Protein AF-A0AAT9HPT6-F1 (afdb_monomer)

Nearest PDB structures (foldseek):
  8jwo-assembly1_H  TM=8.231E-01  e=2.682E-08  Streptomyces xinghaiensis
  8jwk-assembly1_B  TM=8.249E-01  e=1.076E-07  Streptomyces xinghaiensis
  8jwk-assembly1_H  TM=8.270E-01  e=1.007E-07  Streptomyces xinghaiensis
  8jwk-assembly2_J  TM=7.872E-01  e=5.553E-08  Streptomyces xinghaiensis
  1lqa-assembly1_A  TM=8.017E-01  e=1.164E-06  Escherichia coli

Structure (mmCIF, N/CA/C/O backbone):
data_AF-A0AAT9HPT6-F1
#
_entry.id   AF-A0AAT9HPT6-F1
#
loop_
_atom_site.group_PDB
_atom_site.id
_atom_site.type_symbol
_atom_site.label_atom_id
_atom_site.label_alt_id
_atom_site.label_comp_id
_atom_site.label_asym_id
_atom_site.label_entity_id
_atom_site.label_seq_id
_atom_site.pdbx_PDB_ins_code
_atom_site.Cartn_x
_atom_site.Cartn_y
_atom_site.Cartn_z
_atom_site.occupancy
_atom_site.B_iso_or_equiv
_atom_site.auth_seq_id
_atom_site.auth_comp_id
_atom_site.auth_asym_id
_atom_site.auth_atom_id
_atom_site.pdbx_PDB_model_num
ATOM 1 N N . MET A 1 1 ? -12.961 -6.058 15.919 1.00 96.62 1 MET A N 1
ATOM 2 C CA . MET A 1 1 ? -11.506 -6.131 15.648 1.00 96.62 1 MET A CA 1
ATOM 3 C C . MET A 1 1 ? -10.687 -5.949 16.934 1.00 96.62 1 MET A C 1
ATOM 5 O O . MET A 1 1 ? -11.116 -5.194 17.798 1.00 96.62 1 MET A O 1
ATOM 9 N N . LYS A 1 2 ? -9.528 -6.618 17.081 1.00 98.31 2 LYS A N 1
ATOM 10 C CA . LYS A 1 2 ? -8.515 -6.311 18.122 1.00 98.31 2 LYS A CA 1
ATOM 11 C C . LYS A 1 2 ? -7.409 -5.435 17.519 1.00 98.31 2 LYS A C 1
ATOM 13 O O . LYS A 1 2 ? -7.107 -5.587 16.340 1.00 98.31 2 LYS A O 1
ATOM 18 N N . TYR A 1 3 ? -6.774 -4.580 18.325 1.00 98.56 3 TYR A N 1
ATOM 19 C CA . TYR A 1 3 ? -5.728 -3.655 17.861 1.00 98.56 3 TYR A CA 1
ATOM 20 C C . TYR A 1 3 ? -4.437 -3.771 18.676 1.00 98.56 3 TYR A C 1
ATOM 22 O O . TYR A 1 3 ? -4.469 -4.108 19.864 1.00 98.56 3 TYR A O 1
ATOM 30 N N . ARG A 1 4 ? -3.308 -3.450 18.040 1.00 98.12 4 ARG A N 1
ATOM 31 C CA . ARG A 1 4 ? -1.971 -3.342 18.641 1.00 98.12 4 ARG A CA 1
ATOM 32 C C . ARG A 1 4 ? -1.283 -2.072 18.152 1.00 98.12 4 ARG A C 1
ATOM 34 O O . ARG A 1 4 ? -1.601 -1.563 17.083 1.00 98.12 4 ARG A O 1
ATOM 41 N N . THR A 1 5 ? -0.344 -1.572 18.942 1.00 98.12 5 THR A N 1
ATOM 42 C CA . THR A 1 5 ? 0.485 -0.429 18.558 1.00 98.12 5 THR A CA 1
ATOM 43 C C . THR A 1 5 ? 1.807 -0.937 18.000 1.00 98.12 5 THR A C 1
ATOM 45 O O . THR A 1 5 ? 2.487 -1.716 18.665 1.00 98.12 5 THR A O 1
ATOM 48 N N . ILE A 1 6 ? 2.162 -0.502 16.791 1.00 96.81 6 ILE A N 1
ATOM 49 C CA . ILE A 1 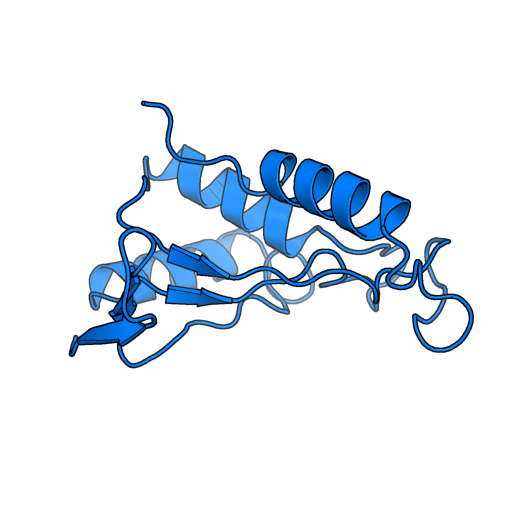6 ? 3.493 -0.689 16.207 1.00 96.81 6 ILE A CA 1
ATOM 50 C C . ILE A 1 6 ? 4.299 0.593 16.441 1.00 96.81 6 ILE A C 1
ATOM 52 O O . ILE A 1 6 ? 3.819 1.694 16.161 1.00 96.81 6 ILE A O 1
ATOM 56 N N . GLY A 1 7 ? 5.527 0.438 16.940 1.00 95.12 7 GLY A N 1
ATOM 57 C CA . GLY A 1 7 ? 6.430 1.535 17.295 1.00 95.12 7 GLY A CA 1
ATOM 58 C C . GLY A 1 7 ? 6.324 1.966 18.762 1.00 95.12 7 GLY A C 1
ATOM 59 O O . GLY A 1 7 ? 5.378 1.622 19.465 1.00 95.12 7 GLY A O 1
ATOM 60 N N . THR A 1 8 ? 7.318 2.724 19.221 1.00 95.12 8 THR A N 1
ATOM 61 C CA . THR A 1 8 ? 7.483 3.128 20.633 1.00 95.12 8 THR A CA 1
ATOM 62 C C . THR A 1 8 ? 7.548 4.646 20.835 1.00 95.12 8 THR A C 1
ATOM 64 O O . THR A 1 8 ? 7.739 5.106 21.954 1.00 95.12 8 THR A O 1
ATOM 67 N N . GLY A 1 9 ? 7.389 5.434 19.766 1.00 95.19 9 GLY A N 1
ATOM 68 C CA . GLY A 1 9 ? 7.586 6.885 19.778 1.00 95.19 9 GLY A CA 1
ATOM 69 C C . GLY A 1 9 ? 6.432 7.686 19.157 1.00 95.19 9 GLY A C 1
ATOM 70 O O . GLY A 1 9 ? 5.341 7.145 18.939 1.00 95.19 9 GLY A O 1
ATOM 71 N N . PRO A 1 10 ? 6.668 8.968 18.816 1.00 94.06 10 PRO A N 1
ATOM 72 C CA . PRO A 1 10 ? 5.632 9.888 18.326 1.00 94.06 10 PRO A CA 1
ATOM 73 C C . PRO A 1 10 ? 5.029 9.479 16.972 1.00 94.06 10 PRO A C 1
ATOM 75 O O . PRO A 1 10 ? 3.974 9.969 16.584 1.00 94.06 10 PRO A O 1
ATOM 78 N N . HIS A 1 11 ? 5.675 8.560 16.253 1.00 91.88 11 HIS A N 1
ATOM 79 C CA . HIS A 1 11 ? 5.195 8.018 14.981 1.00 91.88 11 HIS A CA 1
ATOM 80 C C . HIS A 1 11 ? 4.579 6.621 15.111 1.00 91.88 11 HIS A C 1
ATOM 82 O O . HIS A 1 11 ? 4.404 5.935 14.106 1.00 91.88 11 HIS A O 1
ATOM 88 N N . SER A 1 12 ? 4.253 6.184 16.329 1.00 95.81 12 SER A N 1
ATOM 89 C CA . SER A 1 12 ? 3.552 4.917 16.527 1.00 95.81 12 SER A CA 1
ATOM 90 C C . SER A 1 12 ? 2.207 4.895 15.788 1.00 95.81 12 SER A C 1
ATOM 92 O O . SER A 1 12 ? 1.596 5.931 15.497 1.00 95.81 12 SER A O 1
ATOM 94 N N . ARG A 1 13 ? 1.767 3.694 15.410 1.00 96.38 13 ARG A N 1
ATOM 95 C CA . ARG A 1 13 ? 0.507 3.467 14.693 1.00 96.38 13 ARG A CA 1
ATOM 96 C C . ARG A 1 13 ? -0.291 2.395 15.410 1.00 96.38 13 ARG A C 1
ATOM 98 O O . ARG A 1 13 ? 0.227 1.314 15.683 1.00 96.38 13 ARG A O 1
ATOM 105 N N . ARG A 1 14 ? -1.559 2.686 15.702 1.00 97.25 14 ARG A N 1
ATOM 106 C CA . ARG A 1 14 ? -2.504 1.695 16.219 1.00 97.25 14 ARG A CA 1
ATOM 107 C C . ARG A 1 14 ? -3.167 0.992 15.039 1.00 97.25 14 ARG A C 1
ATOM 109 O O . ARG A 1 14 ? -3.925 1.605 14.294 1.00 97.25 14 ARG A O 1
ATOM 116 N N . VAL A 1 15 ? -2.880 -0.292 14.891 1.00 98.56 15 VAL A N 1
ATOM 117 C CA . VAL A 1 15 ? -3.299 -1.118 13.757 1.00 98.56 15 VAL A CA 1
ATOM 118 C C . VAL A 1 15 ? -4.127 -2.307 14.221 1.00 98.56 15 VAL A C 1
ATOM 120 O O . VAL A 1 15 ? -3.968 -2.798 15.343 1.00 98.56 15 VAL A O 1
ATOM 123 N N . SER A 1 16 ? -5.032 -2.776 13.372 1.00 98.75 16 SER A N 1
ATOM 124 C CA . SER A 1 16 ? -5.739 -4.036 13.554 1.00 98.75 16 SER A CA 1
ATOM 125 C C . SER A 1 16 ? -4.742 -5.194 13.588 1.00 98.75 16 SER A C 1
ATOM 127 O O . SER A 1 16 ? -3.756 -5.200 12.856 1.00 98.75 16 SER A O 1
ATOM 129 N N . VAL A 1 17 ? -4.998 -6.204 14.426 1.00 98.25 17 VAL A N 1
ATOM 130 C CA . VAL A 1 17 ? -4.110 -7.385 14.540 1.00 98.25 17 VAL A CA 1
ATOM 131 C C . VAL A 1 17 ? -4.062 -8.238 13.272 1.00 98.25 17 VAL A C 1
ATOM 133 O O . VAL A 1 17 ? -3.163 -9.057 13.129 1.00 98.25 17 VAL A O 1
ATOM 136 N N . LEU A 1 18 ? -5.031 -8.054 12.374 1.00 98.50 18 LEU A N 1
ATOM 137 C CA . LEU A 1 18 ? -5.034 -8.623 11.035 1.00 98.50 18 LEU A CA 1
ATOM 138 C C . LEU A 1 18 ? -4.757 -7.500 10.036 1.00 98.50 18 LEU A C 1
ATOM 140 O O . LEU A 1 18 ? -5.488 -6.504 10.021 1.00 98.50 18 LEU A O 1
ATOM 144 N N . ALA A 1 19 ? -3.728 -7.680 9.214 1.00 98.56 19 ALA A N 1
ATOM 145 C CA . ALA A 1 19 ? -3.452 -6.834 8.060 1.00 98.56 19 ALA A CA 1
ATOM 146 C C . ALA A 1 19 ? -4.126 -7.419 6.811 1.00 98.56 19 ALA A C 1
ATOM 148 O O . ALA A 1 19 ? -4.165 -8.641 6.649 1.00 98.56 19 ALA A O 1
ATOM 149 N N . LEU A 1 20 ? -4.638 -6.560 5.932 1.00 98.81 20 LEU A N 1
ATOM 150 C CA . LEU A 1 20 ? -5.136 -6.954 4.617 1.00 98.81 20 LEU A CA 1
ATOM 151 C C . LEU A 1 20 ? -4.041 -6.735 3.570 1.00 98.81 20 LEU A C 1
ATOM 153 O O . LEU A 1 20 ? -3.642 -5.601 3.322 1.00 98.81 20 LEU A O 1
ATOM 157 N N . GLY A 1 21 ? -3.576 -7.812 2.938 1.00 98.62 21 GLY A N 1
ATOM 158 C CA . GLY A 1 21 ? -2.674 -7.722 1.789 1.00 98.62 21 GLY A CA 1
ATOM 159 C C . GLY A 1 21 ? -3.426 -7.345 0.512 1.00 98.62 21 GLY A C 1
ATOM 160 O O . GLY A 1 21 ? -4.443 -7.960 0.195 1.00 98.62 21 GLY A O 1
ATOM 161 N N . ALA A 1 22 ? -2.905 -6.369 -0.233 1.00 98.06 22 ALA A N 1
ATOM 162 C CA . ALA A 1 22 ? -3.514 -5.840 -1.456 1.00 98.06 22 ALA A CA 1
ATOM 163 C C . ALA A 1 22 ? -2.781 -6.260 -2.746 1.00 98.06 22 ALA A C 1
ATOM 165 O O . ALA A 1 22 ? -2.994 -5.657 -3.791 1.00 98.06 22 ALA A O 1
ATOM 166 N N . MET A 1 23 ? -1.933 -7.295 -2.691 1.00 97.12 23 MET A N 1
ATOM 167 C CA . MET A 1 23 ? -1.021 -7.699 -3.777 1.00 97.12 23 MET A CA 1
ATOM 168 C C . MET A 1 23 ? -1.670 -7.841 -5.161 1.00 97.12 23 MET A C 1
ATOM 170 O O . MET A 1 23 ? -1.032 -7.543 -6.166 1.00 97.12 23 MET A O 1
ATOM 174 N N . LEU A 1 24 ? -2.916 -8.314 -5.217 1.00 96.88 24 LEU A N 1
ATOM 175 C CA . LEU A 1 24 ? -3.631 -8.583 -6.470 1.00 96.88 24 LEU A CA 1
ATOM 176 C C . LEU A 1 24 ? -4.667 -7.510 -6.825 1.00 96.88 24 LEU A C 1
ATOM 178 O O . LEU A 1 24 ? -5.313 -7.606 -7.870 1.00 96.88 24 LEU A O 1
ATOM 182 N N . PHE A 1 25 ? -4.861 -6.505 -5.971 1.00 97.31 25 PHE A N 1
ATOM 183 C CA . PHE A 1 25 ? -5.934 -5.536 -6.159 1.00 97.31 25 PHE A CA 1
ATOM 184 C C . PHE A 1 25 ? -5.633 -4.633 -7.352 1.00 97.31 25 PHE A C 1
ATOM 186 O O . PHE A 1 25 ? -4.532 -4.096 -7.469 1.00 97.31 25 PHE A O 1
ATOM 193 N N . GLY A 1 26 ? -6.617 -4.485 -8.239 1.00 92.44 26 GLY A N 1
ATOM 194 C CA . GLY A 1 26 ? -6.516 -3.664 -9.448 1.00 92.44 26 GLY A CA 1
ATOM 195 C C . GLY A 1 26 ? -5.802 -4.370 -10.593 1.00 92.44 26 GLY A C 1
ATOM 196 O O . GLY A 1 26 ? -5.453 -3.726 -11.577 1.00 92.44 26 GLY A O 1
ATOM 197 N N . SER A 1 27 ? -5.580 -5.678 -10.454 1.00 92.69 27 SER A N 1
ATOM 198 C CA . SER A 1 27 ? -4.949 -6.532 -11.456 1.00 92.69 27 SER A CA 1
ATOM 199 C C . SER A 1 27 ? -5.755 -7.825 -11.615 1.00 92.69 27 SER A C 1
ATOM 201 O O . SER A 1 27 ? -6.880 -7.775 -12.105 1.00 92.69 27 SER A O 1
ATOM 203 N N . THR A 1 28 ? -5.236 -8.969 -11.160 1.00 93.94 28 THR A N 1
ATOM 204 C CA . THR A 1 28 ? -5.956 -10.251 -11.138 1.00 93.94 28 THR A CA 1
ATOM 205 C C . THR A 1 28 ? -7.280 -10.149 -10.381 1.00 93.94 28 THR A C 1
ATOM 207 O O . THR A 1 28 ? -8.270 -10.735 -10.809 1.00 93.94 28 THR A O 1
ATOM 210 N N . THR A 1 29 ? -7.315 -9.387 -9.284 1.00 96.81 29 THR A N 1
ATOM 211 C CA . THR A 1 29 ? -8.568 -9.013 -8.627 1.00 96.81 29 THR A CA 1
ATOM 212 C C . THR A 1 29 ? -9.025 -7.676 -9.195 1.00 96.81 29 THR A C 1
ATOM 214 O O . THR A 1 29 ? -8.384 -6.648 -8.958 1.00 96.81 29 THR A O 1
ATOM 217 N N . ASP A 1 30 ? -10.140 -7.686 -9.928 1.00 96.56 30 ASP A N 1
ATOM 218 C CA . ASP A 1 30 ? -10.701 -6.479 -10.537 1.00 96.56 30 ASP A CA 1
ATOM 219 C C . ASP A 1 30 ? -11.069 -5.410 -9.490 1.00 96.56 30 ASP A C 1
ATOM 221 O O . ASP A 1 30 ? -11.121 -5.662 -8.280 1.00 96.56 30 ASP A O 1
ATOM 225 N N . GLU A 1 31 ? -11.316 -4.185 -9.954 1.00 97.81 31 GLU A N 1
ATOM 226 C CA . GLU A 1 31 ? -11.580 -3.055 -9.064 1.00 97.81 31 GLU A CA 1
ATOM 227 C C . GLU A 1 31 ? -12.830 -3.242 -8.203 1.00 97.81 31 GLU A C 1
ATOM 229 O O . GLU A 1 31 ? -12.793 -2.989 -6.998 1.00 97.81 31 GLU A O 1
ATOM 234 N N . LYS A 1 32 ? -13.921 -3.729 -8.797 1.00 98.50 32 LYS A N 1
ATOM 235 C CA . LYS A 1 32 ? -15.201 -3.907 -8.106 1.00 98.50 32 LYS A CA 1
ATOM 236 C C . LYS A 1 32 ? -15.056 -4.906 -6.960 1.00 98.50 32 LYS A C 1
ATOM 238 O O . LYS A 1 32 ? -15.514 -4.646 -5.846 1.00 98.50 32 LYS A O 1
ATOM 243 N N . THR A 1 33 ? -14.400 -6.027 -7.228 1.00 98.75 33 THR A N 1
ATOM 244 C CA . THR A 1 33 ? -14.124 -7.075 -6.249 1.00 98.75 33 THR A CA 1
ATOM 245 C C . THR A 1 33 ? -13.148 -6.578 -5.185 1.00 98.75 33 THR A C 1
ATOM 247 O O . THR A 1 33 ? -13.398 -6.765 -3.996 1.00 98.75 33 THR A O 1
ATOM 250 N N . SER A 1 34 ? -12.080 -5.880 -5.582 1.00 98.69 34 SER A N 1
ATOM 251 C CA . SER A 1 34 ? -11.111 -5.293 -4.644 1.00 98.69 34 SER A CA 1
ATOM 252 C C . SER A 1 34 ? -11.785 -4.307 -3.686 1.00 98.69 34 SER A C 1
ATOM 254 O O . SER A 1 34 ? -11.567 -4.376 -2.479 1.00 98.69 34 SER A O 1
ATOM 256 N N . PHE A 1 35 ? -12.655 -3.433 -4.202 1.00 98.69 35 PHE A N 1
ATOM 257 C CA . PHE A 1 35 ? -13.417 -2.478 -3.395 1.00 98.69 35 PHE A CA 1
ATOM 258 C C . PHE A 1 35 ? -14.341 -3.199 -2.418 1.00 98.69 35 PHE A C 1
ATOM 260 O O . PHE A 1 35 ? -14.359 -2.846 -1.246 1.00 98.69 35 PHE A O 1
ATOM 267 N N . ALA A 1 36 ? -15.053 -4.239 -2.861 1.00 98.75 36 ALA A N 1
ATOM 268 C CA . ALA A 1 36 ? -15.927 -5.011 -1.982 1.00 98.75 36 ALA A CA 1
ATOM 269 C C . ALA A 1 36 ? -15.155 -5.676 -0.826 1.00 98.75 36 ALA A C 1
ATOM 271 O O . ALA A 1 36 ? -15.629 -5.683 0.311 1.00 98.75 36 ALA A O 1
ATOM 272 N N . VAL A 1 37 ? -13.952 -6.198 -1.090 1.00 98.81 37 VAL A N 1
ATOM 273 C CA . VAL A 1 37 ? -13.087 -6.776 -0.047 1.00 98.81 37 VAL A CA 1
ATOM 274 C C . VAL A 1 37 ? -12.585 -5.699 0.917 1.00 98.81 37 VAL A C 1
ATOM 276 O O . VAL A 1 37 ? -12.635 -5.907 2.130 1.00 98.81 37 VAL A O 1
ATOM 279 N N . LEU A 1 38 ? -12.136 -4.551 0.402 1.00 98.75 38 LEU A N 1
ATOM 280 C CA . LEU A 1 38 ? -11.690 -3.412 1.212 1.00 98.75 38 LEU A CA 1
ATOM 281 C C . LEU A 1 38 ? -12.815 -2.888 2.110 1.00 98.75 38 LEU A C 1
ATOM 283 O O . LEU A 1 38 ? -12.624 -2.762 3.319 1.00 98.75 38 LEU A O 1
ATOM 287 N N . ASP A 1 39 ? -13.995 -2.659 1.534 1.00 98.69 39 ASP A N 1
ATOM 288 C CA . ASP A 1 39 ? -15.188 -2.198 2.244 1.00 98.69 39 ASP A CA 1
ATOM 289 C C . ASP A 1 39 ? -15.548 -3.184 3.366 1.00 98.69 39 ASP A C 1
ATOM 291 O O . ASP A 1 39 ? -15.703 -2.785 4.521 1.00 98.69 39 ASP A O 1
ATOM 295 N N . ARG A 1 40 ? -15.584 -4.490 3.064 1.00 98.75 40 ARG A N 1
ATOM 296 C CA . ARG A 1 40 ? -15.895 -5.529 4.054 1.00 98.75 40 ARG A CA 1
ATOM 297 C C . ARG A 1 40 ? -14.855 -5.612 5.173 1.00 98.75 40 ARG A C 1
ATOM 299 O O . ARG A 1 40 ? -15.210 -5.825 6.334 1.00 98.75 40 ARG A O 1
ATOM 306 N N . TYR A 1 41 ? -13.574 -5.474 4.838 1.00 98.81 41 TYR A N 1
ATOM 307 C CA . TYR A 1 41 ? -12.488 -5.481 5.816 1.00 98.81 41 TYR A CA 1
ATOM 308 C C . TYR A 1 41 ? -12.597 -4.296 6.780 1.00 98.81 41 TYR A C 1
ATOM 310 O O . TYR A 1 41 ? -12.504 -4.489 7.996 1.00 98.81 41 TYR A O 1
ATOM 318 N N . VAL A 1 42 ? -12.853 -3.096 6.255 1.00 98.38 42 VAL A N 1
ATOM 319 C CA . VAL A 1 42 ? -13.025 -1.878 7.058 1.00 98.38 42 VAL A CA 1
ATOM 320 C C . VAL A 1 42 ? -14.293 -1.939 7.905 1.00 98.38 42 VAL A C 1
ATOM 322 O O . VAL A 1 42 ? -14.238 -1.638 9.095 1.00 98.38 42 VAL A O 1
ATOM 325 N N . GLU A 1 43 ? -15.408 -2.422 7.353 1.00 98.31 43 GLU A N 1
ATOM 326 C CA . GLU A 1 43 ? -16.657 -2.648 8.094 1.00 98.31 43 GLU A CA 1
ATOM 327 C C . GLU A 1 43 ? -16.457 -3.614 9.279 1.00 98.31 43 GLU A C 1
ATOM 329 O O . GLU A 1 43 ? -17.008 -3.418 10.362 1.00 98.31 43 GLU A O 1
ATOM 334 N N . ALA A 1 44 ? -15.603 -4.633 9.127 1.00 98.56 44 ALA A N 1
ATOM 335 C CA . ALA A 1 44 ? -15.227 -5.544 10.213 1.00 98.56 44 ALA A CA 1
ATOM 336 C C . ALA A 1 44 ? -14.263 -4.921 11.257 1.00 98.56 44 ALA A C 1
ATOM 338 O O . ALA A 1 44 ? -13.856 -5.584 12.226 1.00 98.56 44 ALA A O 1
ATOM 339 N N . GLY A 1 45 ? -13.892 -3.651 11.078 1.00 98.38 45 GLY A N 1
ATOM 340 C CA . GLY A 1 45 ? -12.977 -2.876 11.914 1.00 98.38 45 GLY A CA 1
ATOM 341 C C . GLY A 1 45 ? -11.504 -2.996 11.514 1.00 98.38 45 GLY A C 1
ATOM 342 O O . GLY A 1 45 ? -10.632 -2.624 12.296 1.00 98.38 45 GLY A O 1
ATOM 343 N N . GLY A 1 46 ? -11.184 -3.561 10.354 1.00 98.69 46 GLY A N 1
ATOM 344 C CA . GLY A 1 46 ? -9.822 -3.572 9.827 1.00 98.69 46 GLY A CA 1
ATOM 345 C C . GLY A 1 46 ? -9.327 -2.166 9.490 1.00 98.69 46 GLY A C 1
ATOM 346 O O . GLY A 1 46 ? -10.101 -1.330 9.034 1.00 98.69 46 GLY A O 1
ATOM 347 N N . ASN A 1 47 ? -8.044 -1.889 9.723 1.00 98.44 47 ASN A N 1
ATOM 348 C CA . ASN A 1 47 ? -7.463 -0.596 9.355 1.00 98.44 47 ASN A CA 1
ATOM 349 C C . ASN A 1 47 ? -6.009 -0.665 8.879 1.00 98.44 47 ASN A C 1
ATOM 351 O O . ASN A 1 47 ? -5.396 0.379 8.692 1.00 98.44 47 ASN A O 1
ATOM 355 N N . PHE A 1 48 ? -5.441 -1.859 8.711 1.00 98.62 48 PHE A N 1
ATOM 356 C CA . PHE A 1 48 ? -4.042 -2.027 8.342 1.00 98.62 48 PHE A CA 1
ATOM 357 C C . PHE A 1 48 ? -3.929 -2.720 6.990 1.00 98.62 48 PHE A C 1
ATOM 359 O O . PHE A 1 48 ? -4.227 -3.907 6.871 1.00 98.62 48 PHE A O 1
ATOM 366 N N . ILE A 1 49 ? -3.527 -1.969 5.969 1.00 98.62 49 ILE A N 1
ATOM 367 C CA . ILE A 1 49 ? -3.474 -2.442 4.585 1.00 98.62 49 ILE A CA 1
ATOM 368 C C . ILE A 1 49 ? -2.023 -2.461 4.120 1.00 98.62 49 ILE A C 1
ATOM 370 O O . ILE A 1 49 ? -1.303 -1.472 4.255 1.00 98.62 49 ILE A O 1
ATOM 374 N N . ASP A 1 50 ? -1.608 -3.594 3.571 1.00 98.56 50 ASP A N 1
ATOM 375 C CA . ASP A 1 50 ? -0.276 -3.816 3.026 1.00 98.56 50 ASP A CA 1
ATOM 376 C C . ASP A 1 50 ? -0.296 -3.758 1.491 1.00 98.56 50 ASP A C 1
ATOM 378 O O . ASP A 1 50 ? -1.126 -4.398 0.842 1.00 98.56 50 ASP A O 1
ATOM 382 N N . THR A 1 51 ? 0.632 -2.997 0.913 1.00 98.44 51 THR A N 1
ATOM 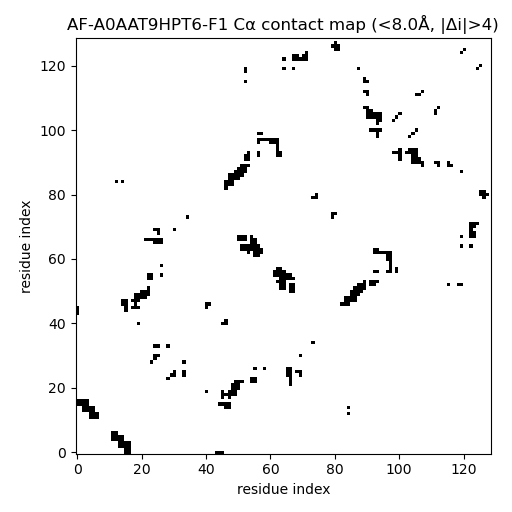383 C CA . THR A 1 51 ? 0.839 -2.850 -0.534 1.00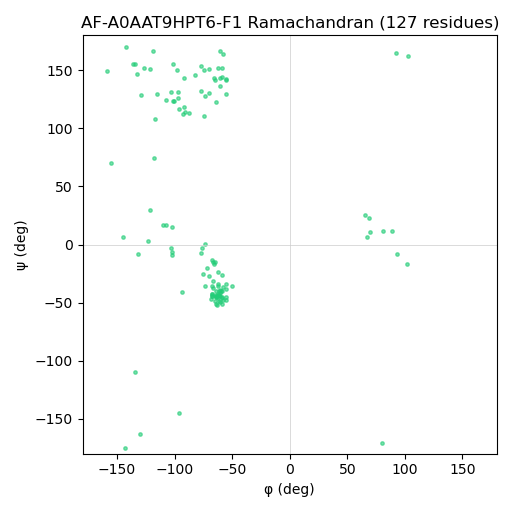 98.44 51 THR A CA 1
ATOM 384 C C . THR A 1 51 ? 2.338 -2.743 -0.866 1.00 98.44 51 THR A C 1
ATOM 386 O O . THR A 1 51 ? 3.195 -2.929 0.005 1.00 98.44 51 THR A O 1
ATOM 389 N N . SER A 1 52 ? 2.678 -2.509 -2.131 1.00 97.62 52 SER A N 1
ATOM 390 C CA . SER A 1 52 ? 4.042 -2.296 -2.618 1.00 97.62 52 SER A CA 1
ATOM 391 C C . SER A 1 52 ? 4.012 -1.550 -3.949 1.00 97.62 52 SER A C 1
ATOM 393 O O . SER A 1 52 ? 3.108 -1.775 -4.760 1.00 97.62 52 SER A O 1
ATOM 395 N N . ASP A 1 53 ? 5.037 -0.748 -4.218 1.00 95.94 53 ASP A N 1
ATOM 396 C CA . ASP A 1 53 ? 5.187 0.003 -5.470 1.00 95.94 53 ASP A CA 1
ATOM 397 C C . ASP A 1 53 ? 5.438 -0.887 -6.702 1.00 95.94 53 ASP A C 1
ATOM 399 O O . ASP A 1 53 ? 5.335 -0.440 -7.848 1.00 95.94 53 ASP A O 1
ATOM 403 N N . ASN A 1 54 ? 5.757 -2.161 -6.469 1.00 95.12 54 ASN A N 1
ATOM 404 C CA . ASN A 1 54 ? 5.958 -3.168 -7.497 1.00 95.12 54 ASN A CA 1
ATOM 405 C C . ASN A 1 54 ? 4.763 -4.121 -7.657 1.00 95.12 54 ASN A C 1
ATOM 407 O O . ASN A 1 54 ? 4.763 -4.932 -8.577 1.00 95.12 54 ASN A O 1
ATOM 411 N N . TYR A 1 55 ? 3.733 -4.066 -6.808 1.00 95.94 55 TYR A N 1
ATOM 412 C CA . TYR A 1 55 ? 2.606 -4.993 -6.948 1.00 95.94 55 TYR A CA 1
ATOM 413 C C . TYR A 1 55 ? 1.905 -4.834 -8.299 1.00 95.94 55 TYR A C 1
ATOM 415 O O . TYR A 1 55 ? 1.692 -3.713 -8.758 1.00 95.94 55 TYR A O 1
ATOM 423 N N . ALA A 1 56 ? 1.594 -5.982 -8.914 1.00 93.06 56 ALA A N 1
ATOM 424 C CA . ALA A 1 56 ? 1.161 -6.159 -10.299 1.00 93.06 56 ALA A CA 1
ATOM 425 C C . ALA A 1 56 ? 2.225 -5.875 -11.383 1.00 93.06 56 ALA A C 1
ATOM 427 O O . ALA A 1 56 ? 1.879 -5.651 -12.542 1.00 93.06 56 ALA A O 1
ATOM 428 N N . PHE A 1 57 ? 3.527 -5.939 -11.067 1.00 91.31 57 PHE A N 1
ATOM 429 C CA . PHE A 1 57 ? 4.562 -5.960 -12.116 1.00 91.31 57 PHE A CA 1
ATOM 430 C C . PHE A 1 57 ? 4.515 -7.249 -12.960 1.00 91.31 57 PHE A C 1
ATOM 432 O O . PHE A 1 57 ? 4.863 -7.222 -14.132 1.00 91.31 57 PHE A O 1
ATOM 439 N N . TRP A 1 58 ? 4.100 -8.377 -12.366 1.00 89.12 58 TRP A N 1
ATOM 440 C CA . TRP A 1 58 ? 4.095 -9.708 -12.999 1.00 89.12 58 TRP A CA 1
ATOM 441 C C . TRP A 1 58 ? 2.951 -9.921 -13.996 1.00 89.12 58 TRP A C 1
ATOM 443 O O . TRP A 1 58 ? 2.889 -10.967 -14.639 1.00 89.12 58 TRP A O 1
ATOM 453 N N . THR A 1 59 ? 2.004 -8.988 -14.093 1.00 88.31 59 THR A N 1
ATOM 454 C CA . THR A 1 59 ? 0.946 -9.064 -15.102 1.00 88.31 59 THR A CA 1
ATOM 455 C C . THR A 1 59 ? 1.480 -8.650 -16.463 1.00 88.31 59 THR A C 1
ATOM 457 O O . THR A 1 59 ? 2.406 -7.846 -16.540 1.00 88.31 59 THR A O 1
ATOM 460 N N . ASP A 1 60 ? 0.870 -9.146 -17.537 1.00 83.12 60 ASP A N 1
ATOM 461 C CA . ASP A 1 60 ? 1.249 -8.750 -18.894 1.00 83.12 60 ASP A CA 1
ATOM 462 C C . ASP A 1 60 ? 1.180 -7.219 -19.069 1.00 83.12 60 ASP A C 1
ATOM 464 O O . ASP A 1 60 ? 0.211 -6.578 -18.654 1.00 83.12 60 ASP A O 1
ATOM 468 N N . GLY A 1 61 ? 2.256 -6.624 -19.590 1.00 78.56 61 GLY A N 1
ATOM 469 C CA . GLY A 1 61 ? 2.433 -5.167 -19.683 1.00 78.56 61 GLY A CA 1
ATOM 470 C C . GLY A 1 61 ? 2.586 -4.415 -18.347 1.00 78.56 61 GLY A C 1
ATOM 471 O O . GLY A 1 61 ? 2.611 -3.184 -18.340 1.00 78.56 61 GLY A O 1
ATOM 472 N N . GLY A 1 62 ? 2.688 -5.117 -17.216 1.00 82.12 62 GLY A N 1
ATOM 473 C CA . GLY A 1 62 ? 2.805 -4.533 -15.881 1.00 82.12 62 GLY A CA 1
ATOM 474 C C . GLY A 1 62 ? 4.186 -3.943 -15.580 1.00 82.12 62 GLY A C 1
ATOM 475 O O . GLY A 1 62 ? 5.216 -4.412 -16.066 1.00 82.12 62 GLY A O 1
ATOM 476 N N . GLN A 1 63 ? 4.204 -2.912 -14.730 1.00 86.25 63 GLN A N 1
ATOM 477 C CA . GLN A 1 63 ? 5.433 -2.322 -14.174 1.00 86.25 63 GLN A CA 1
ATOM 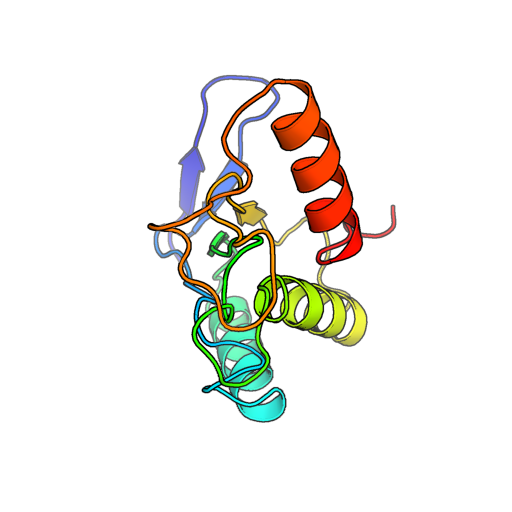478 C C . GLN A 1 63 ? 5.371 -2.135 -12.645 1.00 86.25 63 GLN A C 1
ATOM 480 O O . GLN A 1 63 ? 6.378 -1.806 -12.024 1.00 86.25 63 GLN A O 1
ATOM 485 N N . GLY A 1 64 ? 4.207 -2.346 -12.025 1.00 92.00 64 GLY A N 1
ATOM 486 C CA . GLY A 1 64 ? 3.987 -2.130 -10.598 1.00 92.00 64 GLY A CA 1
ATOM 487 C C . GLY A 1 64 ? 3.231 -0.838 -10.281 1.00 92.00 64 GLY A C 1
ATOM 488 O O . GLY A 1 64 ? 3.175 0.097 -11.089 1.00 92.00 64 GLY A O 1
ATOM 489 N N . GLY A 1 65 ? 2.681 -0.767 -9.070 1.00 93.81 65 GLY A N 1
ATOM 490 C CA . GLY A 1 65 ? 1.984 0.404 -8.527 1.00 93.81 65 GLY A CA 1
ATOM 491 C C . GLY A 1 65 ? 0.471 0.383 -8.755 1.00 93.81 65 GLY A C 1
ATOM 492 O O . GLY A 1 65 ? -0.249 1.173 -8.151 1.00 93.81 65 GLY A O 1
ATOM 493 N N . GLN A 1 66 ? -0.053 -0.559 -9.542 1.00 94.12 66 GLN A N 1
ATOM 494 C CA . GLN A 1 66 ? -1.488 -0.629 -9.837 1.00 94.12 66 GLN A CA 1
ATOM 495 C C . GLN A 1 66 ? -2.330 -0.862 -8.569 1.00 94.12 66 GLN A C 1
ATOM 497 O O . GLN A 1 66 ? -3.414 -0.291 -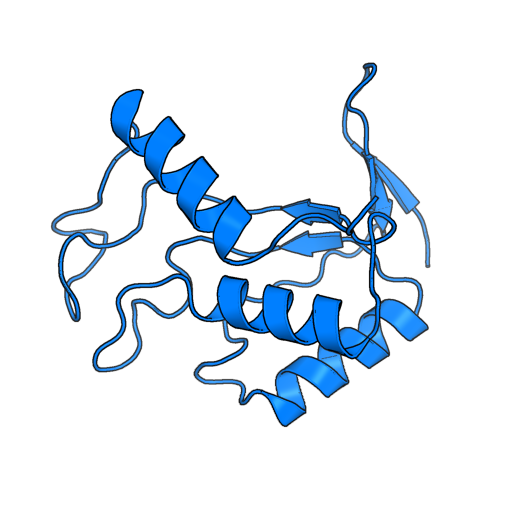8.431 1.00 94.12 66 GLN A O 1
ATOM 502 N N . SER A 1 67 ? -1.823 -1.645 -7.608 1.00 97.19 67 SER A N 1
ATOM 503 C CA . SER A 1 67 ? -2.495 -1.843 -6.316 1.00 97.19 67 SER A CA 1
ATOM 504 C C . SER A 1 67 ? -2.513 -0.576 -5.462 1.00 97.19 67 SER A C 1
ATOM 506 O O . SER A 1 67 ? -3.517 -0.295 -4.809 1.00 97.19 67 SER A O 1
ATOM 508 N N . GLU A 1 68 ? -1.453 0.233 -5.504 1.00 97.81 68 GLU A N 1
ATOM 509 C CA . GLU A 1 68 ? -1.424 1.546 -4.855 1.00 97.81 68 GLU A CA 1
ATOM 510 C C . GLU A 1 68 ? -2.433 2.501 -5.495 1.00 97.81 68 GLU A C 1
ATOM 512 O O . GLU A 1 68 ? -3.263 3.087 -4.803 1.00 97.81 68 GLU A O 1
ATOM 517 N N . GLU A 1 69 ? -2.446 2.601 -6.822 1.00 96.50 69 GLU A N 1
ATOM 518 C CA . GLU A 1 69 ? -3.412 3.439 -7.531 1.00 96.50 69 GLU A CA 1
ATOM 519 C C . GLU A 1 69 ? -4.860 3.034 -7.232 1.00 96.50 69 GLU A C 1
ATOM 521 O O . GLU A 1 69 ? -5.717 3.906 -7.035 1.00 96.50 69 GLU A O 1
ATOM 526 N N . LEU A 1 70 ? -5.139 1.726 -7.157 1.00 97.31 70 LEU A N 1
ATOM 527 C CA . LEU A 1 70 ? -6.447 1.225 -6.750 1.00 97.31 70 LEU A CA 1
ATOM 528 C C . LEU A 1 70 ? -6.788 1.663 -5.326 1.00 97.31 70 LEU A C 1
ATOM 530 O O . LEU A 1 70 ? -7.884 2.184 -5.109 1.00 97.31 70 LEU A O 1
ATOM 534 N N . LEU A 1 71 ? -5.879 1.489 -4.362 1.00 97.94 71 LEU A N 1
ATOM 535 C CA . LEU A 1 71 ? -6.103 1.930 -2.981 1.00 97.94 71 LEU A CA 1
ATOM 536 C C . LEU A 1 71 ? -6.352 3.440 -2.914 1.00 97.94 71 LEU A C 1
ATOM 538 O O . LEU A 1 71 ? -7.251 3.881 -2.196 1.00 97.94 71 LEU A O 1
ATOM 542 N N . GLY A 1 72 ? -5.628 4.236 -3.702 1.00 97.12 72 GLY A N 1
ATOM 543 C CA . GLY A 1 72 ? -5.867 5.669 -3.835 1.00 97.12 72 GLY A CA 1
ATOM 544 C C . GLY A 1 72 ? -7.266 5.992 -4.367 1.00 97.12 72 GLY A C 1
ATOM 545 O O . GLY A 1 72 ? -7.940 6.873 -3.823 1.00 97.12 72 GLY A O 1
ATOM 546 N N . ARG A 1 73 ? -7.737 5.284 -5.405 1.00 97.38 73 ARG A N 1
ATOM 547 C CA . ARG A 1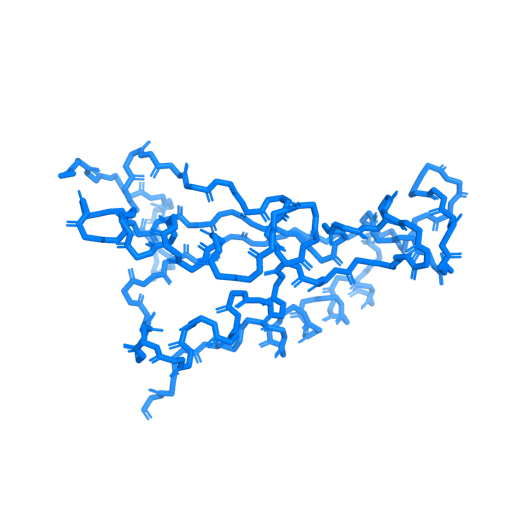 73 ? -9.108 5.438 -5.931 1.00 97.38 73 ARG A CA 1
ATOM 548 C C . ARG A 1 73 ? -10.156 5.028 -4.901 1.00 97.38 73 ARG A C 1
ATOM 550 O O . ARG A 1 73 ? -11.100 5.787 -4.682 1.00 97.38 73 ARG A O 1
ATOM 557 N N . TRP A 1 74 ? -9.963 3.893 -4.233 1.00 97.94 74 TRP A N 1
ATOM 558 C CA . TRP A 1 74 ? -10.859 3.408 -3.186 1.00 97.94 74 TRP A CA 1
ATOM 559 C C . TRP A 1 74 ? -10.977 4.425 -2.045 1.00 97.94 74 TRP A C 1
ATOM 561 O O . TRP A 1 74 ? -12.094 4.863 -1.752 1.00 97.94 74 TRP A O 1
ATOM 571 N N . ARG A 1 75 ? -9.847 4.904 -1.496 1.00 96.19 75 ARG A N 1
ATOM 572 C CA . ARG A 1 75 ? -9.830 5.912 -0.420 1.00 96.19 75 ARG A CA 1
ATOM 573 C C . ARG A 1 75 ? -10.604 7.166 -0.802 1.00 96.19 75 ARG A C 1
ATOM 575 O O . ARG A 1 75 ? -11.472 7.602 -0.050 1.00 96.19 75 ARG A O 1
ATOM 582 N N . ARG A 1 76 ? -10.358 7.703 -2.003 1.00 95.56 76 ARG A N 1
ATOM 583 C CA . ARG A 1 76 ? -11.096 8.866 -2.523 1.00 95.56 76 ARG A CA 1
ATOM 584 C C . ARG A 1 76 ? -12.591 8.590 -2.661 1.00 95.56 76 ARG A C 1
ATOM 586 O O . ARG A 1 76 ? -13.391 9.443 -2.302 1.00 95.56 76 ARG A O 1
ATOM 593 N N . SER A 1 77 ? -12.966 7.411 -3.154 1.00 96.38 77 SER A N 1
ATOM 594 C CA . SER A 1 77 ? -14.371 7.054 -3.383 1.00 96.38 77 SER A CA 1
ATOM 595 C C . SER A 1 77 ? -15.177 6.852 -2.096 1.00 96.38 77 SER A C 1
ATOM 597 O O . SER A 1 77 ? -16.394 7.013 -2.116 1.00 96.38 77 SER A O 1
ATOM 599 N N . ARG A 1 78 ? -14.519 6.472 -0.993 1.00 95.06 78 ARG A N 1
ATOM 600 C CA . ARG A 1 78 ? -15.155 6.223 0.312 1.00 95.06 78 ARG A CA 1
ATOM 601 C C . ARG A 1 78 ? -14.968 7.358 1.312 1.00 95.06 78 ARG A C 1
ATOM 603 O O . ARG A 1 78 ? -15.574 7.321 2.374 1.00 95.06 78 ARG A O 1
ATOM 610 N N . GLY A 1 79 ? -14.124 8.339 0.992 1.00 93.62 79 GLY A N 1
ATOM 611 C CA . GLY A 1 79 ? -13.671 9.326 1.970 1.00 93.62 79 GLY A CA 1
ATOM 612 C C . GLY A 1 79 ? -12.829 8.706 3.089 1.00 93.62 79 GLY A C 1
ATOM 613 O O . GLY A 1 79 ? -12.794 9.261 4.179 1.00 93.62 79 GLY A O 1
ATOM 614 N N . ALA A 1 80 ? -12.177 7.563 2.833 1.00 92.81 80 ALA A N 1
ATOM 615 C CA . ALA A 1 80 ? -11.370 6.863 3.829 1.00 92.81 80 ALA A CA 1
ATOM 616 C C . ALA A 1 80 ? -10.039 7.596 4.060 1.00 92.81 80 ALA A C 1
ATOM 618 O O . ALA A 1 80 ? -9.159 7.651 3.185 1.00 92.81 80 ALA A O 1
ATOM 619 N N . GLY A 1 81 ? -9.928 8.173 5.250 1.00 91.44 81 GLY A N 1
ATOM 620 C CA . GLY A 1 81 ? -8.882 9.082 5.673 1.00 91.44 81 GLY A CA 1
ATOM 621 C C . GLY A 1 81 ? -7.755 8.390 6.437 1.00 91.44 81 GLY A C 1
ATOM 622 O O . GLY A 1 81 ? -7.345 7.274 6.103 1.00 91.44 81 GLY A O 1
ATOM 623 N N . ASP A 1 82 ? -7.189 9.088 7.419 1.00 91.38 82 ASP A N 1
ATOM 624 C CA . ASP A 1 82 ? -6.010 8.649 8.177 1.00 91.38 82 ASP A CA 1
ATOM 625 C C . ASP A 1 82 ? -6.322 7.571 9.225 1.00 91.38 82 ASP A C 1
ATOM 627 O O . ASP A 1 82 ? -5.412 7.024 9.853 1.00 91.38 82 ASP A O 1
ATOM 631 N N . GLU A 1 83 ? -7.593 7.201 9.389 1.00 92.88 83 GLU A N 1
ATOM 632 C CA . GLU A 1 83 ? -7.987 6.008 10.133 1.00 92.88 83 GLU A CA 1
ATOM 633 C C . GLU A 1 83 ? -7.440 4.720 9.499 1.00 92.88 83 GLU A C 1
ATOM 635 O O . GLU A 1 83 ? -7.244 3.730 10.212 1.00 92.88 83 GLU A O 1
ATOM 640 N N . ILE A 1 84 ? -7.142 4.746 8.191 1.00 96.94 84 ILE A N 1
ATOM 641 C CA . ILE A 1 84 ? -6.513 3.653 7.447 1.00 96.94 84 ILE A CA 1
ATOM 642 C C . ILE A 1 84 ? -4.991 3.815 7.451 1.00 96.94 84 ILE A C 1
ATOM 644 O O . ILE A 1 84 ? -4.429 4.757 6.891 1.00 96.94 84 ILE A O 1
ATOM 648 N N . VAL A 1 85 ? -4.304 2.834 8.028 1.00 97.00 85 VAL A N 1
ATOM 649 C CA . VAL A 1 85 ? -2.847 2.720 8.017 1.00 97.00 85 VAL A CA 1
ATOM 650 C C . VAL A 1 85 ? -2.423 1.902 6.803 1.00 97.00 85 VAL A C 1
ATOM 652 O O . VAL A 1 85 ? -2.689 0.703 6.728 1.00 97.00 85 VAL A O 1
ATOM 655 N N . VAL A 1 86 ? -1.725 2.545 5.869 1.00 97.19 86 VAL A N 1
ATOM 656 C CA . VAL A 1 86 ? -1.151 1.890 4.687 1.00 97.19 86 VAL A CA 1
ATOM 657 C C . VAL A 1 86 ? 0.341 1.662 4.910 1.00 97.19 86 VAL A C 1
ATOM 659 O O . VAL A 1 86 ? 1.084 2.610 5.169 1.00 97.19 86 VAL A O 1
ATOM 662 N N . ALA A 1 87 ? 0.781 0.410 4.806 1.00 97.44 87 ALA A N 1
ATOM 663 C CA . ALA A 1 87 ? 2.190 0.054 4.686 1.00 97.44 87 ALA A CA 1
ATOM 664 C C . ALA A 1 87 ? 2.508 -0.244 3.221 1.00 97.44 87 ALA A C 1
ATOM 666 O O . ALA A 1 87 ? 1.882 -1.107 2.613 1.00 97.44 87 ALA A O 1
ATOM 667 N N . THR A 1 88 ? 3.490 0.466 2.669 1.00 97.88 88 THR A N 1
ATOM 668 C CA . THR A 1 88 ? 4.030 0.199 1.334 1.00 97.88 88 THR A CA 1
ATOM 669 C C . THR A 1 88 ? 5.512 -0.164 1.413 1.00 97.88 88 THR A C 1
ATOM 671 O O . THR A 1 88 ? 6.153 -0.003 2.458 1.00 97.88 88 THR A O 1
ATOM 674 N N . LYS A 1 89 ? 6.042 -0.691 0.315 1.00 97.69 89 LYS A N 1
ATOM 675 C CA . LYS A 1 89 ? 7.409 -1.189 0.154 1.00 97.69 89 LYS A CA 1
ATOM 676 C C . LYS A 1 89 ? 7.941 -0.688 -1.188 1.00 97.69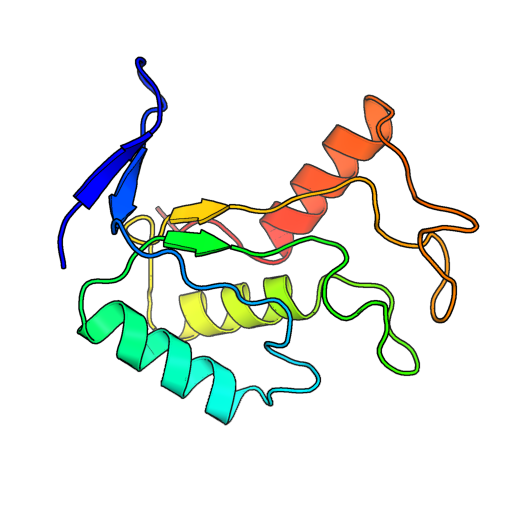 89 LYS A C 1
ATOM 678 O O . LYS A 1 89 ? 7.158 -0.389 -2.083 1.00 97.69 89 LYS A O 1
ATOM 683 N N . LEU A 1 90 ? 9.261 -0.600 -1.294 1.00 96.69 90 LEU A N 1
ATOM 684 C CA . LEU A 1 90 ? 9.974 -0.100 -2.469 1.00 96.69 90 LEU A CA 1
ATOM 685 C C . LEU A 1 90 ? 11.255 -0.901 -2.711 1.00 96.69 90 LEU A C 1
ATOM 687 O O . LEU A 1 90 ? 11.682 -1.678 -1.849 1.00 96.69 90 LEU A O 1
ATOM 691 N N . GLY A 1 91 ? 11.886 -0.687 -3.862 1.00 94.56 91 GLY A N 1
ATOM 692 C CA . GLY A 1 91 ? 13.209 -1.209 -4.206 1.00 94.56 91 GLY A CA 1
ATOM 693 C C . GLY A 1 91 ? 13.200 -2.427 -5.125 1.00 94.56 91 GLY A C 1
ATOM 694 O O . GLY A 1 91 ? 14.220 -2.740 -5.737 1.00 94.56 91 GLY A O 1
ATOM 695 N N . ALA A 1 92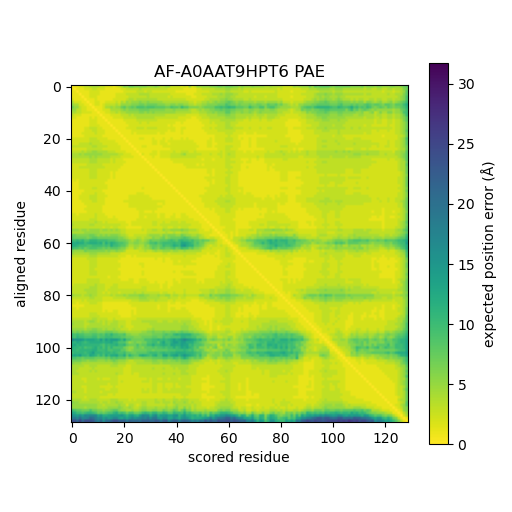 ? 12.056 -3.101 -5.250 1.00 94.00 92 ALA A N 1
ATOM 696 C CA . ALA A 1 92 ? 11.880 -4.295 -6.078 1.00 94.00 92 ALA A CA 1
ATOM 697 C C . ALA A 1 92 ? 10.995 -4.038 -7.309 1.00 94.00 92 ALA A C 1
ATOM 699 O O . ALA A 1 92 ? 10.473 -4.980 -7.906 1.00 94.00 92 ALA A O 1
ATOM 700 N N . ARG A 1 93 ? 10.782 -2.775 -7.689 1.00 93.44 93 ARG A N 1
ATOM 701 C CA . ARG A 1 93 ? 10.106 -2.428 -8.939 1.00 93.44 93 ARG A CA 1
ATOM 702 C C . ARG A 1 93 ? 11.044 -2.696 -10.128 1.00 93.44 93 ARG A C 1
ATOM 704 O O . ARG A 1 93 ? 12.181 -2.217 -10.097 1.00 93.44 93 ARG A O 1
ATOM 711 N N . PRO A 1 94 ? 10.619 -3.443 -11.165 1.00 91.81 94 PRO A N 1
ATOM 712 C CA . PRO A 1 94 ? 11.421 -3.612 -12.373 1.00 91.81 94 PRO A CA 1
ATOM 713 C C . PRO A 1 94 ? 11.594 -2.285 -13.120 1.00 91.81 94 PRO A C 1
ATOM 715 O O . PRO A 1 94 ? 10.654 -1.489 -13.227 1.00 91.81 94 PRO A O 1
ATOM 718 N N . LEU A 1 95 ? 12.783 -2.048 -13.677 1.00 90.00 95 LEU A N 1
ATOM 719 C CA . LEU A 1 95 ? 13.075 -0.799 -14.392 1.00 90.00 95 LEU A CA 1
ATOM 720 C C . LEU A 1 95 ? 12.364 -0.676 -15.750 1.00 90.00 95 LEU A C 1
ATOM 722 O O . LEU A 1 95 ? 12.177 0.440 -16.233 1.00 90.00 95 LEU A O 1
ATOM 726 N N . ALA A 1 96 ? 11.920 -1.785 -16.346 1.00 85.38 96 ALA A N 1
ATOM 727 C CA . ALA A 1 96 ? 11.173 -1.791 -17.603 1.00 85.38 96 ALA A CA 1
ATOM 728 C C . ALA A 1 96 ? 9.922 -2.691 -17.520 1.00 85.38 96 ALA A C 1
ATOM 730 O O . ALA A 1 96 ? 9.958 -3.716 -16.832 1.00 85.38 96 ALA A O 1
ATOM 731 N N . PRO A 1 97 ? 8.817 -2.343 -18.209 1.00 82.19 97 PRO A N 1
ATOM 732 C CA . PRO A 1 97 ? 7.632 -3.197 -18.272 1.00 82.19 97 PRO A CA 1
ATOM 733 C C . PRO A 1 97 ? 7.956 -4.606 -18.780 1.00 82.19 97 PRO A C 1
ATOM 735 O O . PRO A 1 97 ? 8.787 -4.769 -19.673 1.00 82.19 97 PRO A O 1
ATOM 738 N N . GLY A 1 98 ? 7.303 -5.618 -18.206 1.00 74.94 98 GLY A N 1
ATOM 739 C CA . GLY A 1 98 ? 7.497 -7.020 -18.598 1.00 74.94 98 GLY A CA 1
ATOM 740 C C . GLY A 1 98 ? 8.859 -7.623 -18.224 1.00 74.94 98 GLY A C 1
ATOM 741 O O . GLY A 1 98 ? 9.173 -8.722 -18.672 1.00 74.94 98 GLY A O 1
ATOM 742 N N . THR A 1 99 ? 9.665 -6.934 -17.407 1.00 82.25 99 THR A N 1
ATOM 743 C CA . THR A 1 99 ? 10.932 -7.467 -16.874 1.00 82.25 99 THR A CA 1
ATOM 744 C C . THR A 1 99 ? 10.781 -7.943 -15.431 1.00 82.25 99 THR A C 1
ATOM 746 O O . THR A 1 99 ? 9.893 -7.493 -14.703 1.00 82.25 99 THR A O 1
ATOM 749 N N . SER A 1 100 ? 11.643 -8.869 -15.002 1.00 83.19 100 SER A N 1
ATOM 750 C CA . SER A 1 100 ? 11.648 -9.352 -13.621 1.00 83.19 100 SER A CA 1
ATOM 751 C C . SER A 1 100 ? 12.414 -8.406 -12.696 1.00 83.19 100 SER A C 1
ATOM 753 O O . SER A 1 100 ? 13.455 -7.853 -13.055 1.00 83.19 100 SER A O 1
ATOM 755 N N . TYR A 1 101 ? 11.958 -8.293 -11.447 1.00 81.44 101 TYR A N 1
ATOM 756 C CA . TYR A 1 101 ? 12.706 -7.603 -10.391 1.00 81.44 101 TYR A CA 1
ATOM 757 C C . TYR A 1 101 ? 14.001 -8.332 -10.006 1.00 81.44 101 TYR A C 1
ATOM 759 O O . TYR A 1 101 ? 14.848 -7.754 -9.333 1.00 81.44 101 TYR A O 1
ATOM 767 N N . THR A 1 102 ? 14.161 -9.600 -10.396 1.00 85.12 102 THR A N 1
ATOM 768 C CA . THR A 1 102 ? 15.408 -10.349 -10.186 1.00 85.12 102 THR A CA 1
ATOM 769 C C . THR A 1 102 ? 16.510 -9.929 -11.148 1.00 85.12 102 THR A C 1
ATOM 771 O O . THR A 1 102 ? 17.681 -10.083 -10.817 1.00 85.12 102 THR A O 1
ATOM 774 N N . ASP A 1 103 ? 16.143 -9.398 -12.316 1.00 82.44 103 ASP A N 1
ATOM 775 C CA . ASP A 1 103 ? 17.094 -9.129 -13.394 1.00 82.44 103 ASP A CA 1
ATOM 776 C C . ASP A 1 103 ? 17.612 -7.693 -13.318 1.00 82.44 103 ASP A C 1
ATOM 778 O O . ASP A 1 103 ? 18.797 -7.441 -13.533 1.00 82.44 103 ASP A O 1
ATOM 782 N N . ASN A 1 104 ? 16.724 -6.741 -13.009 1.00 83.69 104 ASN A N 1
ATOM 783 C CA . ASN A 1 104 ? 17.065 -5.323 -12.946 1.00 83.69 104 ASN A CA 1
ATOM 784 C C . ASN A 1 104 ? 16.111 -4.540 -12.017 1.00 83.69 104 ASN A C 1
ATOM 786 O O . ASN A 1 104 ? 15.260 -3.779 -12.500 1.00 83.69 104 ASN A O 1
ATOM 790 N N . PRO A 1 105 ? 16.195 -4.751 -10.688 1.00 89.81 105 PRO A N 1
ATOM 791 C CA . PRO A 1 105 ? 15.400 -3.988 -9.734 1.00 89.81 105 PRO A CA 1
ATOM 792 C C . PRO A 1 105 ? 15.888 -2.539 -9.667 1.00 89.81 105 PRO A C 1
ATOM 794 O O . PRO A 1 105 ? 17.078 -2.264 -9.817 1.00 89.81 105 PRO A O 1
ATOM 797 N N . GLU A 1 106 ? 14.992 -1.608 -9.346 1.00 93.31 106 GLU A N 1
ATOM 798 C CA . GLU A 1 106 ? 15.375 -0.212 -9.095 1.00 93.31 106 GLU A CA 1
ATOM 799 C C . GLU A 1 106 ? 16.386 -0.049 -7.938 1.00 93.31 106 GLU A C 1
ATOM 801 O O . GLU A 1 106 ? 17.176 0.898 -7.931 1.00 93.31 106 GLU A O 1
ATOM 806 N N . GLY A 1 107 ? 16.407 -0.987 -6.983 1.00 95.06 107 GLY A N 1
ATOM 807 C CA . GLY A 1 107 ? 17.368 -1.036 -5.884 1.00 95.06 107 GLY A CA 1
ATOM 808 C C . GLY A 1 107 ? 17.046 -0.092 -4.719 1.00 95.06 107 GLY A C 1
ATOM 809 O O . GLY A 1 107 ? 15.976 0.493 -4.626 1.00 95.06 107 GLY A O 1
ATOM 810 N N . LEU A 1 108 ? 17.987 0.043 -3.780 1.00 97.12 108 LEU A N 1
ATOM 811 C CA . LEU A 1 108 ? 17.784 0.763 -2.509 1.00 97.12 108 LEU A CA 1
ATOM 812 C C . LEU A 1 108 ? 18.759 1.933 -2.317 1.00 97.12 108 LEU A C 1
ATOM 814 O O . LEU A 1 108 ? 19.125 2.280 -1.194 1.00 97.12 108 LEU A O 1
ATOM 818 N N . SER A 1 109 ? 19.210 2.557 -3.410 1.00 97.62 109 SER A N 1
ATOM 819 C CA . SER A 1 109 ? 20.006 3.784 -3.291 1.00 97.62 109 SER A CA 1
ATOM 820 C C . SER A 1 109 ? 19.185 4.895 -2.622 1.00 97.62 109 SER A C 1
ATOM 822 O O . SER A 1 109 ? 17.965 4.950 -2.769 1.00 97.62 109 SER A O 1
ATOM 824 N N . ALA A 1 110 ? 19.841 5.832 -1.930 1.00 98.25 110 ALA A N 1
ATOM 825 C CA . ALA A 1 110 ? 19.148 6.946 -1.272 1.00 98.25 110 ALA A CA 1
ATOM 826 C C . ALA A 1 110 ? 18.264 7.760 -2.238 1.00 98.25 110 ALA A C 1
ATOM 828 O O . ALA A 1 110 ? 17.197 8.241 -1.853 1.00 98.25 110 ALA A O 1
ATOM 829 N N . LYS A 1 111 ? 18.696 7.886 -3.501 1.00 97.56 111 LYS A N 1
ATOM 830 C CA . LYS A 1 111 ? 17.913 8.508 -4.572 1.00 97.56 111 LYS A CA 1
ATOM 831 C C . LYS A 1 111 ? 16.633 7.712 -4.849 1.00 97.56 111 LYS A C 1
ATOM 833 O O . LYS A 1 111 ? 15.553 8.290 -4.807 1.00 97.56 111 LYS A O 1
ATOM 838 N N . VAL A 1 112 ? 16.759 6.402 -5.064 1.00 96.94 112 VAL A N 1
ATOM 839 C CA . VAL A 1 112 ? 15.625 5.522 -5.386 1.00 96.94 112 VAL A CA 1
ATOM 840 C C . VAL A 1 112 ? 14.628 5.460 -4.235 1.00 96.94 112 VAL A C 1
ATOM 842 O O . VAL A 1 112 ? 13.441 5.634 -4.470 1.00 96.94 112 VAL A O 1
ATOM 845 N N . ILE A 1 113 ? 15.090 5.336 -2.986 1.00 98.25 113 ILE A N 1
ATOM 846 C CA . ILE A 1 113 ? 14.210 5.355 -1.806 1.00 98.25 113 ILE A CA 1
ATOM 847 C C . ILE A 1 113 ? 13.362 6.633 -1.778 1.00 98.25 113 ILE A C 1
ATOM 849 O O . ILE A 1 113 ? 12.155 6.568 -1.539 1.00 98.25 113 ILE A O 1
ATOM 853 N N . ARG A 1 114 ? 13.975 7.797 -2.033 1.00 98.06 114 ARG A N 1
ATOM 854 C CA . ARG A 1 114 ? 13.263 9.080 -2.061 1.00 98.06 114 ARG A CA 1
ATOM 855 C C . ARG A 1 114 ? 12.236 9.118 -3.190 1.00 98.06 114 ARG A C 1
ATOM 857 O O . ARG A 1 114 ? 11.075 9.416 -2.938 1.00 98.06 114 ARG A O 1
ATOM 864 N N . GLU A 1 115 ? 12.649 8.794 -4.409 1.00 97.19 115 GLU A N 1
ATOM 865 C CA . GLU A 1 115 ? 11.778 8.838 -5.589 1.00 97.19 115 GLU A CA 1
ATOM 866 C C . GLU A 1 115 ? 10.616 7.840 -5.488 1.00 97.19 115 GLU A C 1
ATOM 868 O O . GLU A 1 115 ? 9.472 8.207 -5.749 1.00 97.19 115 GLU A O 1
ATOM 873 N N . ALA A 1 116 ? 10.875 6.606 -5.054 1.00 96.94 116 ALA A N 1
ATOM 874 C CA . ALA A 1 116 ? 9.852 5.579 -4.880 1.00 96.94 116 ALA A CA 1
ATOM 875 C C . ALA A 1 116 ? 8.869 5.917 -3.750 1.00 96.94 116 ALA A C 1
ATOM 877 O O . ALA A 1 116 ? 7.663 5.718 -3.908 1.00 96.94 116 ALA A O 1
ATOM 878 N N . SER A 1 117 ? 9.348 6.514 -2.652 1.00 96.88 117 SER A N 1
ATOM 879 C CA . SER A 1 117 ? 8.474 7.001 -1.575 1.00 96.88 117 SER A CA 1
ATOM 880 C C . SER A 1 117 ? 7.520 8.094 -2.062 1.00 96.88 117 SER A C 1
ATOM 882 O O . SER A 1 117 ? 6.335 8.062 -1.731 1.00 96.88 117 SER A O 1
ATOM 884 N N . GLU A 1 118 ? 8.007 9.044 -2.866 1.00 96.69 118 GLU A N 1
ATOM 885 C CA . GLU A 1 118 ? 7.161 10.096 -3.442 1.00 96.69 118 GLU A CA 1
ATOM 886 C C . GLU A 1 118 ? 6.158 9.532 -4.454 1.00 96.69 118 GLU A C 1
ATOM 888 O O . GLU A 1 118 ? 4.975 9.868 -4.396 1.00 96.69 118 GLU A O 1
ATOM 893 N N . ARG A 1 119 ? 6.575 8.607 -5.329 1.00 96.25 119 ARG A N 1
ATOM 894 C CA . ARG A 1 119 ? 5.642 7.926 -6.245 1.00 96.25 119 ARG A CA 1
ATOM 895 C C . ARG A 1 119 ? 4.538 7.184 -5.490 1.00 96.25 119 ARG A C 1
ATOM 897 O O . ARG A 1 119 ? 3.367 7.356 -5.820 1.00 96.25 119 ARG A O 1
ATOM 904 N N . SER A 1 120 ? 4.896 6.441 -4.444 1.00 96.88 120 SER A N 1
ATOM 905 C CA . SER A 1 120 ? 3.931 5.706 -3.613 1.00 96.88 120 SER A CA 1
ATOM 906 C C . SER A 1 120 ? 2.937 6.656 -2.931 1.00 96.88 120 SER A C 1
ATOM 908 O O . SER A 1 120 ? 1.734 6.394 -2.898 1.00 96.88 120 SER A O 1
ATOM 910 N N . ARG A 1 121 ? 3.409 7.817 -2.446 1.00 94.44 121 ARG A N 1
ATOM 911 C CA . ARG A 1 121 ? 2.548 8.879 -1.891 1.00 94.44 121 ARG A CA 1
ATOM 912 C C . ARG A 1 121 ? 1.573 9.443 -2.919 1.00 94.44 121 ARG A C 1
ATOM 914 O O . ARG A 1 121 ? 0.463 9.798 -2.547 1.00 94.44 121 ARG A O 1
ATOM 921 N N . MET A 1 122 ? 1.953 9.528 -4.191 1.00 92.81 122 MET A N 1
ATOM 922 C CA . MET A 1 122 ? 1.035 9.958 -5.250 1.00 92.81 122 MET A CA 1
ATOM 923 C C . MET A 1 122 ? 0.001 8.877 -5.594 1.00 92.81 122 MET A C 1
ATOM 925 O O . MET A 1 122 ? -1.155 9.209 -5.867 1.00 92.81 122 MET A O 1
ATOM 929 N N . GLY A 1 123 ? 0.393 7.599 -5.548 1.00 91.69 123 GLY A N 1
ATOM 930 C CA . GLY A 1 123 ? -0.490 6.453 -5.789 1.00 91.69 123 GLY A CA 1
ATOM 931 C C . GLY A 1 123 ? -1.539 6.269 -4.688 1.00 91.69 123 GLY A C 1
ATOM 932 O O . GLY A 1 123 ? -2.732 6.157 -4.980 1.00 91.69 123 GLY A O 1
ATOM 933 N N . VAL A 1 124 ? -1.112 6.337 -3.422 1.00 91.94 124 VAL A N 1
ATOM 934 C CA . VAL A 1 124 ? -1.978 6.282 -2.232 1.00 91.94 124 VAL A CA 1
ATOM 935 C C . VAL A 1 124 ? -1.868 7.592 -1.443 1.00 91.94 124 VAL A C 1
ATOM 937 O O . VAL A 1 124 ? -1.236 7.624 -0.382 1.00 91.94 124 VAL A O 1
ATOM 940 N N . PRO A 1 125 ? -2.479 8.691 -1.920 1.00 85.19 125 PRO A N 1
ATOM 941 C CA . PRO A 1 125 ? -2.366 9.972 -1.239 1.00 85.19 125 PRO A CA 1
ATOM 942 C C . PRO A 1 125 ? -2.882 9.877 0.200 1.00 85.19 125 PRO A C 1
ATOM 944 O O . PRO A 1 125 ? -3.845 9.140 0.452 1.00 85.19 125 PRO A O 1
ATOM 947 N N . PRO A 1 126 ? -2.253 10.598 1.148 1.00 75.62 126 PRO A N 1
ATOM 948 C CA . PRO A 1 126 ? -2.782 10.732 2.500 1.00 75.62 126 PRO A CA 1
ATOM 949 C C . PRO A 1 126 ? -4.192 11.330 2.460 1.00 75.62 126 PRO A C 1
ATOM 951 O O . PRO A 1 126 ? -4.614 11.894 1.441 1.00 75.62 126 PRO A O 1
ATOM 954 N N . ALA A 1 127 ? -4.930 11.204 3.563 1.00 68.69 127 ALA A N 1
ATOM 955 C CA . ALA A 1 127 ? -6.216 11.875 3.670 1.00 68.69 127 ALA A CA 1
ATOM 956 C C . ALA A 1 127 ? -6.029 13.378 3.422 1.00 68.69 127 ALA A C 1
ATOM 958 O O . ALA A 1 127 ? -5.020 13.958 3.827 1.00 68.69 127 ALA A O 1
ATOM 959 N N . ARG A 1 128 ? -6.983 14.017 2.736 1.00 58.44 128 ARG A N 1
ATOM 960 C CA . ARG A 1 128 ? -7.007 15.483 2.716 1.00 58.44 128 ARG A CA 1
ATOM 961 C C . ARG A 1 128 ? -7.252 15.943 4.156 1.00 58.44 128 ARG A C 1
ATOM 963 O O . ARG A 1 128 ? -8.228 15.494 4.754 1.00 58.44 128 ARG A O 1
ATOM 970 N N . ALA A 1 129 ? -6.339 16.759 4.682 1.00 44.97 129 ALA A N 1
ATOM 971 C CA . ALA A 1 129 ? -6.541 17.501 5.924 1.00 44.97 129 ALA A CA 1
ATOM 972 C C . ALA A 1 129 ? -7.698 18.498 5.780 1.00 44.97 129 ALA A C 1
ATOM 974 O O . ALA A 1 129 ? -7.911 18.981 4.639 1.00 44.97 129 ALA A O 1
#

Solvent-accessible surface area (backbone atoms only — not comparable to full-atom values): 6931 Å² total; per-residue (Å²): 109,60,73,47,71,50,71,93,58,99,81,45,44,81,29,30,76,56,68,46,77,35,61,45,27,51,52,91,35,44,57,71,60,37,46,52,52,51,51,52,41,41,74,56,50,40,28,24,38,38,51,30,45,29,24,44,22,88,42,90,79,16,44,31,28,44,26,34,40,40,51,27,52,50,28,65,75,69,68,55,38,75,78,51,45,76,48,72,48,76,37,56,26,26,77,47,65,68,47,54,43,89,79,44,37,63,35,78,48,75,67,43,51,52,53,48,51,52,52,44,41,69,28,40,53,73,47,85,128

Mean predicted aligned error: 3.46 Å

Organism: NCBI:txid3074435

Foldseek 3Di:
DDWDWDDDDPPIDIFDPDEAEQLCAQHVQNLVRSLVVVVVCVVVVGAHYEEEQARPLQPQQRQGLSSLLSLQVSCVVVVPAPSHHYDYYAFQGAPGRPDGSVVHTPHDPPVRVVVRVVVSCVSRPHRDD

pLDDT: mean 93.66, std 7.79, range [44.97, 98.81]

Sequence (129 aa):
MKYRTIGTGPHSRRVSVLALGAMLFGSTTDEKTSFAVLDRYVEAGGNFIDTSDNYAFWTDGGQGGQSEELLGRWRRSRGAGDEIVVATKLGARPLAPGTSYTDNPEGLSAKVIREASERSRMGVPPARA

InterPro domains:
  IPR023210 NADP-dependent oxidoreductase domain [PF00248] (18-121)
  IPR036812 NAD(P)-dependent oxidoreductase domain superfamily [G3DSA:3.20.20.100] (1-123)
  IPR036812 NAD(P)-dependent oxidoreductase domain superfamily [SSF51430] (1-120)
  IPR0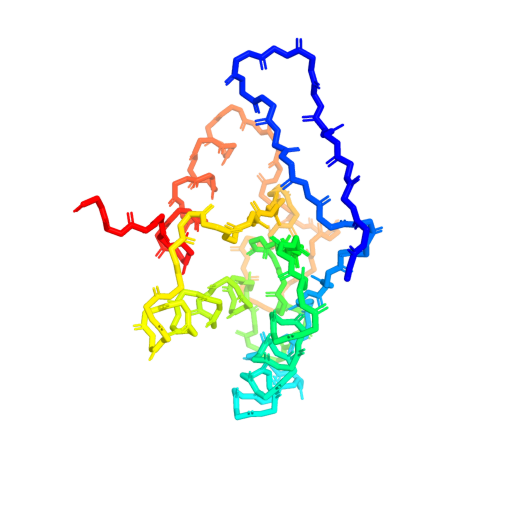50523 Aldo/Keto Reductase Detoxification and Biosynthesis [PTHR43364] (1-120)

Radius of gyration: 14.97 Å; Cα contacts (8 Å, |Δi|>4): 229; chains: 1; bounding box: 37×28×40 Å

Secondary structure (DSSP, 8-state):
--EEEE-SSTT-EEEESSPEE-TTBTTTB-HHHHHHHHHHHHHTT--EEE--TTTTTTSTT--S-HHHHHHHHHHHHHT--TTSEEE---S--BSSTT--TTTSB----HHHHHHHHHHHHHHSPPPP-